Protein AF-A0A2E2DWY2-F1 (afdb_monomer)

pLDDT: mean 89.8, std 7.16, range [61.31, 97.0]

Secondary structure (DSSP, 8-state):
-HHHHHHHHHHHHHHHHHTT-SSHHHHHHHHHHHHSHHHHHHHHHHT--HHHHHHHHHHHHHS-HHHHHHHHHHHHHHHHHHT-

Sequence (84 aa):
MEIDKVIYKRVIEQAVRDLASKDPKKQDQARDYFRSDDFRNLSVEVGLDFYLVKEAIELLLDYPLVSRKKMANEMNKVIKEFLQ

Solvent-accessible surface area (backbone atoms only — not comparable to full-atom values): 4602 Å² total; per-residue (Å²): 116,72,68,55,54,56,51,52,50,51,52,52,50,47,36,45,49,26,58,37,42,93,48,65,69,48,21,51,53,27,52,49,44,63,70,32,70,67,43,46,54,50,20,62,78,72,74,48,61,49,67,61,51,39,52,54,50,53,59,45,65,73,41,58,66,81,56,19,44,58,52,34,52,54,52,43,50,53,50,55,67,74,70,109

Mean predicted aligned error: 3.47 Å

Foldseek 3Di:
DLVVLVVLLVVLLCLLQQCLDPDVVSVVVSLVCLVDVVVVVSCVVQVHDSVVVNVLSVVLNPDDSVVSNVSSVVVNVVSVVSSD

Structure (mmCIF, N/CA/C/O backbone):
data_AF-A0A2E2DWY2-F1
#
_entry.id   AF-A0A2E2DWY2-F1
#
loop_
_atom_site.group_PDB
_atom_site.id
_atom_site.type_symbol
_atom_site.label_atom_id
_atom_site.label_alt_id
_atom_site.label_comp_id
_atom_site.label_asym_id
_atom_site.label_entity_id
_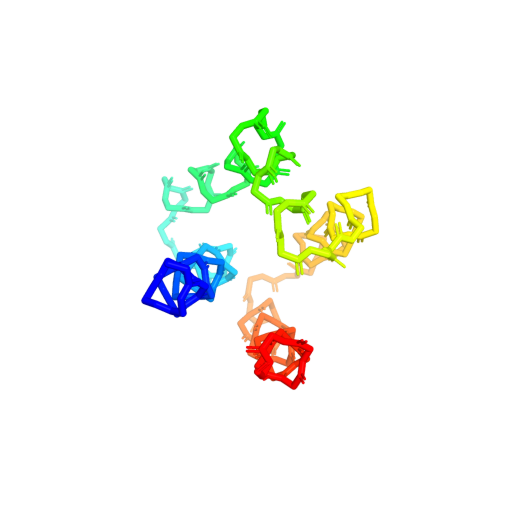atom_site.label_seq_id
_atom_site.pdbx_PDB_ins_code
_atom_site.Cartn_x
_atom_site.Cartn_y
_atom_site.Cartn_z
_atom_site.occupancy
_atom_site.B_iso_or_equiv
_atom_site.auth_seq_id
_atom_site.auth_comp_id
_atom_site.auth_asym_id
_atom_site.auth_atom_id
_atom_site.pdbx_PDB_model_num
ATOM 1 N N . MET A 1 1 ? 19.383 5.582 -12.426 1.00 61.31 1 MET A N 1
ATOM 2 C CA . MET A 1 1 ? 19.196 4.117 -12.319 1.00 61.31 1 MET A CA 1
ATOM 3 C C . MET A 1 1 ? 19.276 3.603 -10.882 1.00 61.31 1 MET A C 1
ATOM 5 O O . MET A 1 1 ? 18.322 2.977 -10.451 1.00 61.31 1 MET A O 1
ATOM 9 N N . GLU A 1 2 ? 20.349 3.847 -10.116 1.00 63.75 2 GLU A N 1
ATOM 10 C CA . GLU A 1 2 ? 20.428 3.404 -8.702 1.00 63.75 2 GLU A CA 1
ATOM 11 C C . GLU A 1 2 ? 19.695 4.358 -7.733 1.00 63.75 2 GLU A C 1
ATOM 13 O O . GLU A 1 2 ? 18.982 3.919 -6.834 1.00 63.75 2 GLU A O 1
ATOM 18 N N . ILE A 1 3 ? 19.773 5.671 -7.985 1.00 67.69 3 ILE A N 1
ATOM 19 C CA . ILE A 1 3 ? 19.060 6.710 -7.216 1.00 67.69 3 ILE A CA 1
ATOM 20 C C . ILE A 1 3 ? 17.534 6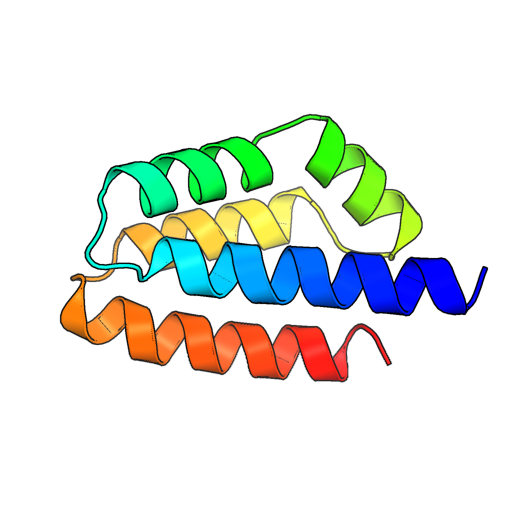.533 -7.308 1.00 67.69 3 ILE A C 1
ATOM 22 O O . ILE A 1 3 ? 16.839 6.644 -6.298 1.00 67.69 3 ILE A O 1
ATOM 26 N N . ASP A 1 4 ? 17.019 6.197 -8.492 1.00 78.75 4 ASP A N 1
ATOM 27 C CA . ASP A 1 4 ? 15.578 6.056 -8.738 1.00 78.75 4 ASP A CA 1
ATOM 28 C C . ASP A 1 4 ? 14.985 4.899 -7.923 1.00 78.75 4 ASP A C 1
ATOM 30 O O . ASP A 1 4 ? 13.958 5.063 -7.268 1.00 78.75 4 ASP A O 1
ATOM 34 N N . LYS A 1 5 ? 15.696 3.765 -7.832 1.00 80.31 5 LYS A N 1
ATOM 35 C CA . LYS A 1 5 ? 15.281 2.616 -7.010 1.00 80.31 5 LYS A CA 1
ATOM 36 C C . LYS A 1 5 ? 15.184 2.959 -5.524 1.00 80.31 5 LYS A C 1
ATOM 38 O O . LYS A 1 5 ? 14.238 2.536 -4.860 1.00 80.31 5 LYS A O 1
ATOM 43 N N . VAL A 1 6 ? 16.122 3.752 -4.999 1.00 85.31 6 VAL A N 1
ATOM 44 C CA . VAL A 1 6 ? 16.073 4.212 -3.601 1.00 85.31 6 VAL A CA 1
ATOM 45 C C . VAL A 1 6 ? 14.856 5.107 -3.370 1.00 85.31 6 VAL A C 1
ATOM 47 O O . VAL A 1 6 ? 14.174 4.957 -2.356 1.00 85.31 6 VAL A O 1
ATOM 50 N N . ILE A 1 7 ? 14.550 6.008 -4.306 1.00 88.00 7 ILE A N 1
ATOM 51 C CA . ILE A 1 7 ? 13.371 6.879 -4.219 1.00 88.00 7 ILE A CA 1
ATOM 52 C C . ILE A 1 7 ? 12.088 6.044 -4.269 1.00 88.00 7 ILE A C 1
ATOM 54 O O . ILE A 1 7 ? 11.249 6.180 -3.381 1.00 88.00 7 ILE A O 1
ATOM 58 N N . TYR A 1 8 ? 11.954 5.132 -5.232 1.00 88.88 8 TYR A N 1
ATOM 59 C CA . TYR A 1 8 ? 10.782 4.264 -5.356 1.00 88.88 8 TYR A CA 1
ATOM 60 C C . TYR A 1 8 ? 10.563 3.406 -4.115 1.00 88.88 8 TYR A C 1
ATOM 62 O O . TYR A 1 8 ? 9.450 3.348 -3.592 1.00 88.88 8 TYR A O 1
ATOM 70 N N . LYS A 1 9 ? 11.634 2.833 -3.558 1.00 89.00 9 LYS A N 1
ATOM 71 C CA . LYS A 1 9 ? 11.582 2.122 -2.279 1.00 89.00 9 LYS A CA 1
ATOM 72 C C . LYS A 1 9 ? 11.012 3.001 -1.166 1.00 89.00 9 LYS A C 1
ATOM 74 O O . LYS A 1 9 ? 10.128 2.562 -0.437 1.00 89.00 9 LYS A O 1
ATOM 79 N N . ARG A 1 10 ? 11.477 4.248 -1.038 1.00 91.38 10 ARG A N 1
ATOM 80 C CA . ARG A 1 10 ? 10.978 5.194 -0.022 1.00 91.38 10 ARG A CA 1
ATOM 81 C C . ARG A 1 10 ? 9.511 5.557 -0.229 1.00 91.38 10 ARG A C 1
ATOM 83 O O . ARG A 1 10 ? 8.784 5.667 0.757 1.00 91.38 10 ARG A O 1
ATOM 90 N N . VAL A 1 11 ? 9.083 5.723 -1.480 1.00 93.38 11 VAL A N 1
ATOM 91 C CA . VAL A 1 11 ? 7.680 5.987 -1.828 1.00 93.38 11 VAL A CA 1
ATOM 92 C C . VAL A 1 11 ? 6.800 4.817 -1.392 1.00 93.38 11 VAL A C 1
ATOM 94 O O . VAL A 1 11 ? 5.830 5.033 -0.667 1.00 93.38 11 VAL A O 1
ATOM 97 N N . ILE A 1 12 ? 7.179 3.581 -1.738 1.00 93.12 12 ILE A N 1
ATOM 98 C CA . ILE A 1 12 ? 6.438 2.379 -1.333 1.00 93.12 12 ILE A CA 1
ATOM 99 C C . ILE A 1 12 ? 6.412 2.254 0.199 1.00 93.12 12 ILE A C 1
ATOM 101 O O . ILE A 1 12 ? 5.344 2.053 0.777 1.00 93.12 12 ILE A O 1
ATOM 105 N N . GLU A 1 13 ? 7.558 2.418 0.876 1.00 92.94 13 GLU A N 1
ATOM 106 C CA . GLU A 1 13 ? 7.641 2.334 2.342 1.00 92.94 13 GLU A CA 1
ATOM 107 C C . GLU A 1 13 ? 6.681 3.315 3.028 1.00 92.94 13 GLU A C 1
ATOM 109 O O . GLU A 1 13 ? 6.035 2.987 4.031 1.00 92.94 13 GLU A O 1
ATOM 114 N N . GLN A 1 14 ? 6.608 4.539 2.506 1.00 95.44 14 GLN A N 1
ATOM 115 C CA . GLN A 1 14 ? 5.745 5.577 3.045 1.00 95.44 14 GLN A CA 1
ATOM 116 C C . GLN A 1 14 ? 4.269 5.260 2.782 1.00 95.44 14 GLN A C 1
ATOM 118 O O . GLN A 1 14 ? 3.474 5.307 3.721 1.00 95.44 14 GLN A O 1
ATOM 123 N N . ALA A 1 15 ? 3.922 4.834 1.566 1.00 95.88 15 ALA A N 1
ATOM 124 C CA . ALA A 1 15 ? 2.563 4.428 1.224 1.00 95.88 15 ALA A CA 1
ATOM 125 C C . ALA A 1 15 ? 2.065 3.279 2.123 1.00 95.88 15 ALA A C 1
ATOM 127 O O . ALA A 1 15 ? 0.961 3.354 2.662 1.00 95.88 15 ALA A O 1
ATOM 128 N N . VAL A 1 16 ? 2.897 2.264 2.396 1.00 95.12 16 VAL A N 1
ATOM 129 C CA . VAL A 1 16 ? 2.544 1.175 3.329 1.00 95.12 16 VAL A CA 1
ATOM 130 C C . VAL A 1 16 ? 2.272 1.695 4.744 1.00 95.12 16 VAL A C 1
ATOM 132 O O . VAL A 1 16 ? 1.344 1.235 5.411 1.00 95.12 16 VAL A O 1
ATOM 135 N N . ARG A 1 17 ? 3.053 2.666 5.235 1.00 94.31 17 ARG A N 1
ATOM 136 C CA . ARG A 1 17 ? 2.805 3.274 6.557 1.00 94.31 17 ARG A CA 1
ATOM 137 C C . ARG A 1 17 ? 1.497 4.052 6.585 1.00 94.31 17 ARG A C 1
ATOM 139 O O . ARG A 1 17 ? 0.787 3.998 7.590 1.00 94.31 17 ARG A O 1
ATOM 146 N N . ASP A 1 18 ? 1.188 4.758 5.504 1.00 96.19 18 ASP A N 1
ATOM 147 C CA . ASP A 1 18 ? -0.003 5.596 5.413 1.00 96.19 18 ASP A CA 1
ATOM 148 C C . ASP A 1 18 ? -1.302 4.770 5.399 1.00 96.19 18 ASP A C 1
ATOM 150 O O . ASP A 1 18 ? -2.297 5.224 5.966 1.00 96.19 18 ASP A O 1
ATOM 154 N N . LEU A 1 19 ? -1.277 3.507 4.946 1.00 94.56 19 LEU A N 1
ATOM 155 C CA . LEU A 1 19 ? -2.396 2.555 5.108 1.00 94.56 19 LEU A CA 1
ATOM 156 C C . LEU A 1 19 ? -2.768 2.284 6.577 1.00 94.56 19 LEU A C 1
ATOM 158 O O . LEU A 1 19 ? -3.915 1.955 6.891 1.00 94.56 19 LEU A O 1
ATOM 162 N N . ALA A 1 20 ? -1.808 2.425 7.495 1.0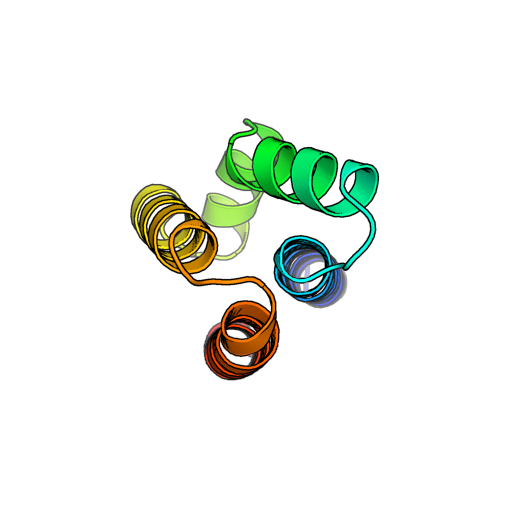0 93.94 20 ALA A N 1
ATOM 163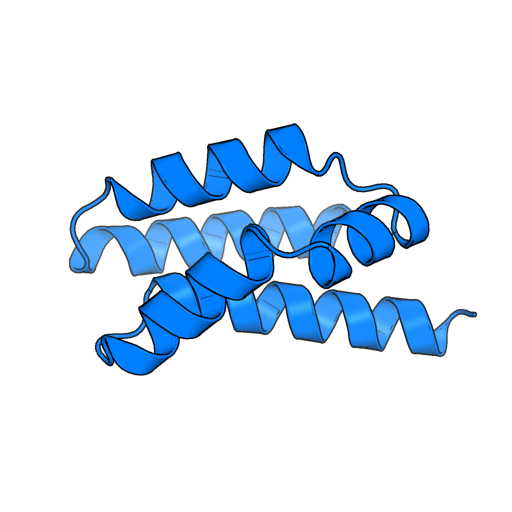 C CA . ALA A 1 20 ? -2.008 2.280 8.936 1.00 93.94 20 ALA A CA 1
ATOM 164 C C . ALA A 1 20 ? -2.183 3.625 9.669 1.00 93.94 20 ALA A C 1
ATOM 166 O O . ALA A 1 20 ? -2.215 3.660 10.904 1.00 93.94 20 ALA A O 1
ATOM 167 N N . SER A 1 21 ? -2.279 4.739 8.939 1.00 93.50 21 SER A N 1
ATOM 168 C CA . SER A 1 21 ? -2.469 6.070 9.517 1.00 93.50 21 SER A CA 1
ATOM 169 C C . SER A 1 21 ? -3.807 6.174 10.246 1.00 93.50 21 SER A C 1
ATOM 171 O O . SER A 1 21 ? -4.808 5.647 9.790 1.00 93.50 21 SER A O 1
ATOM 173 N N . LYS A 1 22 ? -3.883 6.918 11.352 1.00 92.19 22 LYS A N 1
ATOM 174 C CA . LYS A 1 22 ? -5.181 7.269 11.963 1.00 92.19 22 LYS A CA 1
ATOM 175 C C . LYS A 1 22 ? -5.965 8.321 11.165 1.00 92.19 22 LYS A C 1
ATOM 177 O O . LYS A 1 22 ? -7.116 8.579 11.483 1.00 92.19 22 LYS A O 1
ATOM 182 N N . ASP A 1 23 ? -5.307 8.969 10.206 1.00 95.06 23 ASP A N 1
ATOM 183 C CA . ASP A 1 23 ? -5.900 9.947 9.297 1.00 95.06 23 ASP A CA 1
ATOM 184 C C . ASP A 1 23 ? -6.512 9.206 8.095 1.00 95.06 23 ASP A C 1
ATOM 186 O O . ASP A 1 23 ? -5.746 8.665 7.287 1.00 95.06 23 ASP A O 1
ATOM 190 N N . PRO A 1 24 ? -7.854 9.168 7.962 1.00 92.06 24 PRO A N 1
ATOM 191 C CA . PRO A 1 24 ? -8.524 8.456 6.876 1.00 92.06 24 PRO A CA 1
ATOM 192 C C . PRO A 1 24 ? -8.107 8.959 5.495 1.00 92.06 24 PRO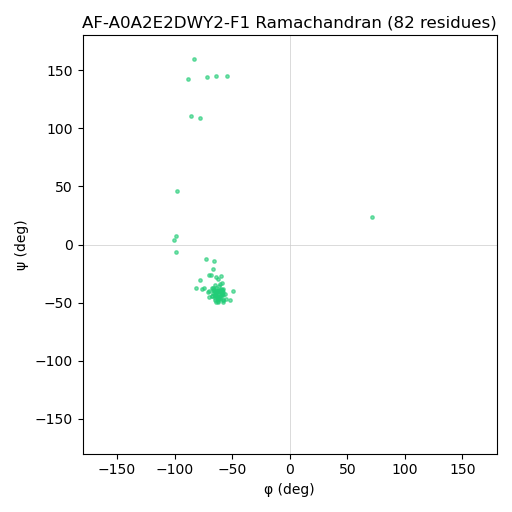 A C 1
ATOM 194 O O . PRO A 1 24 ? -7.960 8.160 4.579 1.00 92.06 24 PRO A O 1
ATOM 197 N N . LYS A 1 25 ? -7.813 10.259 5.354 1.00 96.69 25 LYS A N 1
ATOM 198 C CA . LYS A 1 25 ? -7.407 10.833 4.068 1.00 96.69 25 LYS A CA 1
ATOM 199 C C . LYS A 1 25 ? -6.083 10.242 3.591 1.00 96.69 25 LYS A C 1
ATOM 201 O O . LYS A 1 25 ? -5.939 9.935 2.413 1.00 96.69 25 LYS A O 1
ATOM 206 N N . LYS A 1 26 ? -5.128 10.051 4.507 1.00 96.19 26 LYS A N 1
ATOM 207 C CA . LYS A 1 26 ? -3.850 9.393 4.195 1.00 96.19 26 LYS A CA 1
ATOM 208 C C . LYS A 1 26 ? -4.040 7.921 3.845 1.00 96.19 26 LYS A C 1
ATOM 210 O O . LYS A 1 26 ? -3.389 7.444 2.923 1.00 96.19 26 LYS A O 1
ATOM 215 N N . GLN A 1 27 ? -4.937 7.223 4.548 1.00 94.38 27 GLN A N 1
ATOM 216 C CA . GLN A 1 27 ? -5.254 5.833 4.214 1.00 94.38 27 GLN A CA 1
ATOM 217 C C . GLN A 1 27 ? -5.846 5.715 2.811 1.00 94.38 27 GLN A C 1
ATOM 219 O O . GLN A 1 27 ? -5.388 4.881 2.035 1.00 94.38 27 GLN A O 1
ATOM 224 N N . ASP A 1 28 ? -6.836 6.547 2.486 1.00 95.12 28 ASP A N 1
ATOM 225 C CA . ASP A 1 28 ? -7.500 6.523 1.184 1.00 95.12 28 ASP A CA 1
ATOM 226 C C . ASP A 1 28 ? -6.509 6.844 0.062 1.00 95.12 28 ASP A C 1
ATOM 228 O O . ASP A 1 28 ? -6.419 6.091 -0.901 1.00 95.12 28 ASP A O 1
ATOM 232 N N . GLN A 1 29 ? -5.679 7.879 0.230 1.00 97.00 29 GLN A N 1
ATOM 233 C CA . GLN A 1 29 ? -4.632 8.224 -0.737 1.00 97.00 29 GLN A CA 1
ATOM 234 C C . GLN A 1 29 ? -3.629 7.083 -0.953 1.00 97.00 29 GLN A C 1
ATOM 236 O O . GLN A 1 29 ? -3.262 6.797 -2.090 1.00 97.00 29 GLN A O 1
ATOM 241 N N . ALA A 1 30 ? -3.197 6.413 0.119 1.00 96.25 30 ALA A N 1
ATOM 242 C CA . ALA A 1 30 ? -2.293 5.273 0.010 1.00 96.25 30 ALA A CA 1
ATOM 243 C C . ALA A 1 30 ? -2.960 4.078 -0.684 1.00 96.25 30 ALA A C 1
ATOM 245 O O . ALA A 1 30 ? -2.351 3.442 -1.542 1.00 96.25 30 ALA A O 1
ATOM 246 N N . ARG A 1 31 ? -4.224 3.788 -0.354 1.00 95.25 31 ARG A N 1
ATOM 247 C CA . ARG A 1 31 ? -5.006 2.728 -1.002 1.00 95.25 31 ARG A CA 1
ATOM 248 C C . ARG A 1 31 ? -5.170 3.000 -2.495 1.00 95.25 31 ARG A C 1
ATOM 250 O O . ARG A 1 31 ? -4.984 2.092 -3.299 1.00 95.25 31 ARG A O 1
ATOM 257 N N . ASP A 1 32 ? -5.496 4.234 -2.859 1.00 96.19 32 ASP A N 1
ATOM 258 C CA . ASP A 1 32 ? -5.684 4.630 -4.251 1.00 96.19 32 ASP A CA 1
ATOM 259 C C . ASP A 1 32 ? -4.362 4.567 -5.024 1.00 96.19 32 ASP A C 1
ATOM 261 O O . ASP A 1 32 ? -4.347 4.086 -6.154 1.00 96.19 32 ASP A O 1
ATOM 265 N N . TYR A 1 33 ? -3.240 4.936 -4.394 1.00 96.62 33 TYR A N 1
ATOM 266 C CA . TYR A 1 33 ? -1.905 4.745 -4.964 1.00 96.62 33 TYR A CA 1
ATOM 267 C C . TYR A 1 33 ? -1.622 3.272 -5.292 1.00 96.62 33 TYR A C 1
ATOM 269 O O . TYR A 1 33 ? -1.270 2.967 -6.424 1.00 96.62 33 TYR A O 1
ATOM 277 N N . PHE A 1 34 ? -1.850 2.331 -4.370 1.00 95.75 34 PHE A N 1
ATOM 278 C CA . PHE A 1 34 ? -1.630 0.900 -4.651 1.00 95.75 34 PHE A CA 1
ATOM 279 C C . PHE A 1 34 ? -2.575 0.315 -5.714 1.00 95.75 34 PHE A C 1
ATOM 281 O O . PHE A 1 34 ? -2.337 -0.780 -6.225 1.00 95.75 34 PHE A O 1
ATOM 288 N N . ARG A 1 35 ? -3.648 1.032 -6.061 1.00 94.56 35 ARG A N 1
ATOM 289 C CA . ARG A 1 35 ? -4.593 0.668 -7.123 1.00 94.56 35 ARG A CA 1
ATOM 290 C C . ARG A 1 35 ? -4.328 1.402 -8.440 1.00 94.56 35 ARG A C 1
ATOM 292 O O . ARG A 1 35 ? -5.002 1.088 -9.419 1.00 94.56 35 ARG A O 1
ATOM 299 N N . SER A 1 36 ? -3.403 2.360 -8.469 1.00 96.19 36 SER A N 1
ATOM 300 C CA . SER A 1 36 ? -3.171 3.221 -9.626 1.00 96.19 36 SER A CA 1
ATOM 301 C C . SER A 1 36 ? -2.271 2.574 -10.677 1.00 96.19 36 SER A C 1
ATOM 303 O O . SER A 1 36 ? -1.472 1.673 -10.395 1.00 96.19 36 SER A O 1
ATOM 305 N N . ASP A 1 37 ? -2.362 3.095 -11.901 1.00 96.31 37 ASP A N 1
ATOM 306 C CA . ASP A 1 37 ? -1.437 2.743 -12.977 1.00 96.31 37 ASP A CA 1
ATOM 307 C C . ASP A 1 37 ? -0.000 3.187 -12.668 1.00 96.31 37 ASP A C 1
ATOM 309 O O . ASP A 1 37 ? 0.941 2.519 -13.088 1.00 96.31 37 ASP A O 1
ATOM 313 N N . ASP A 1 38 ? 0.192 4.248 -11.876 1.00 93.62 38 ASP A N 1
ATOM 314 C CA . ASP A 1 38 ? 1.526 4.691 -11.455 1.00 93.62 38 ASP A CA 1
ATOM 315 C C . ASP A 1 38 ? 2.229 3.614 -10.627 1.00 93.62 38 ASP A C 1
ATOM 317 O O . ASP A 1 38 ? 3.386 3.283 -10.890 1.00 93.62 38 ASP A O 1
ATOM 321 N N . PHE A 1 39 ? 1.533 3.021 -9.649 1.00 95.19 39 PHE A N 1
ATOM 322 C CA . PHE A 1 39 ? 2.103 1.924 -8.871 1.00 95.19 39 PHE A CA 1
ATOM 323 C C . PHE A 1 39 ? 2.291 0.668 -9.726 1.00 95.19 39 PHE A C 1
ATOM 325 O O . PHE A 1 39 ? 3.305 -0.017 -9.592 1.00 95.19 39 PHE A O 1
ATOM 332 N N . ARG A 1 40 ? 1.364 0.385 -10.649 1.00 95.44 40 ARG A N 1
ATOM 333 C CA . ARG A 1 40 ? 1.515 -0.721 -11.602 1.00 95.44 40 ARG A CA 1
ATOM 334 C C . ARG A 1 40 ? 2.782 -0.568 -12.443 1.00 95.44 40 ARG A C 1
ATOM 336 O O . ARG A 1 40 ? 3.561 -1.512 -12.528 1.00 95.44 40 ARG A O 1
ATOM 343 N N . ASN A 1 41 ? 3.030 0.610 -13.001 1.00 93.25 41 ASN A N 1
ATOM 344 C CA . ASN A 1 41 ? 4.230 0.885 -13.789 1.00 93.25 41 ASN A CA 1
ATOM 345 C C . ASN A 1 41 ? 5.493 0.793 -12.926 1.00 93.25 41 ASN A C 1
ATOM 347 O O . ASN A 1 41 ? 6.434 0.090 -13.290 1.00 93.25 41 ASN A O 1
ATOM 351 N N . LEU A 1 42 ? 5.476 1.400 -11.737 1.00 91.69 42 LEU A N 1
ATOM 352 C CA . LEU A 1 42 ? 6.594 1.338 -10.798 1.00 91.69 42 LEU A CA 1
ATOM 353 C C . LEU A 1 42 ? 6.921 -0.104 -10.397 1.00 91.69 42 LEU A C 1
ATOM 355 O O . LEU A 1 42 ? 8.092 -0.466 -10.334 1.00 91.69 42 LEU A O 1
ATOM 359 N N . SER A 1 43 ? 5.910 -0.947 -10.164 1.00 91.44 43 SER A N 1
ATOM 360 C CA . SER A 1 43 ? 6.113 -2.353 -9.801 1.00 91.44 43 SER A CA 1
ATOM 361 C C . SER A 1 43 ? 6.890 -3.121 -10.877 1.00 91.44 43 SER A C 1
ATOM 363 O O . SER A 1 43 ? 7.805 -3.869 -10.541 1.00 91.44 43 SER A O 1
ATOM 365 N N . VAL A 1 44 ? 6.626 -2.845 -12.160 1.00 89.94 44 VAL A N 1
ATOM 366 C CA . VAL A 1 44 ? 7.376 -3.422 -13.286 1.00 89.94 44 VAL A CA 1
ATOM 367 C C . VAL A 1 44 ? 8.831 -2.953 -13.269 1.00 89.94 44 VAL A C 1
ATOM 369 O O . VAL A 1 44 ? 9.736 -3.767 -13.433 1.00 89.94 44 VAL A O 1
ATOM 372 N N . GLU A 1 45 ? 9.073 -1.664 -13.020 1.00 87.25 45 GLU A N 1
ATOM 373 C CA . GLU A 1 45 ? 10.427 -1.092 -12.979 1.00 87.25 45 GLU A CA 1
ATOM 374 C C . GLU A 1 45 ? 11.286 -1.655 -11.840 1.00 87.25 45 GLU A C 1
ATOM 376 O O . GLU A 1 45 ? 12.500 -1.822 -11.991 1.00 87.25 45 GLU A O 1
ATOM 381 N N . VAL A 1 46 ? 10.667 -1.959 -10.696 1.00 86.38 46 VAL A N 1
ATOM 382 C CA . VAL A 1 46 ? 11.371 -2.457 -9.504 1.00 86.38 46 VAL A CA 1
ATOM 383 C C . VAL A 1 46 ? 11.273 -3.975 -9.318 1.00 86.38 46 VAL A C 1
ATOM 385 O O . VAL A 1 46 ? 11.791 -4.496 -8.333 1.00 86.38 46 VAL A O 1
ATOM 388 N N . GLY A 1 47 ? 10.649 -4.693 -10.257 1.00 87.38 47 GLY A N 1
ATOM 389 C CA . GLY A 1 47 ? 10.523 -6.154 -10.224 1.00 87.38 47 GLY A CA 1
ATOM 390 C C . GLY A 1 47 ? 9.555 -6.689 -9.162 1.00 87.38 47 GLY A C 1
ATOM 391 O O . GLY A 1 47 ? 9.693 -7.832 -8.732 1.00 87.38 47 GLY A O 1
ATOM 392 N N . LEU A 1 48 ? 8.598 -5.874 -8.718 1.00 89.38 48 LEU A N 1
ATOM 393 C CA . LEU A 1 48 ? 7.516 -6.291 -7.828 1.00 89.38 48 LEU A CA 1
ATOM 394 C C . LEU A 1 48 ? 6.325 -6.818 -8.632 1.00 89.38 48 LEU A C 1
ATOM 396 O O . LEU A 1 48 ? 5.947 -6.256 -9.658 1.00 89.38 48 LEU A O 1
ATOM 400 N N . ASP A 1 49 ? 5.674 -7.856 -8.114 1.00 91.31 49 ASP A N 1
ATOM 401 C CA . ASP A 1 49 ? 4.394 -8.311 -8.649 1.00 91.31 49 ASP A CA 1
ATOM 402 C C . ASP A 1 49 ? 3.266 -7.390 -8.158 1.00 91.31 49 ASP A C 1
ATOM 404 O O . ASP A 1 49 ? 2.893 -7.398 -6.982 1.00 91.31 49 ASP A O 1
ATOM 408 N N . PHE A 1 50 ? 2.720 -6.589 -9.076 1.00 92.94 50 PHE A N 1
ATOM 409 C CA . PHE A 1 50 ? 1.611 -5.674 -8.809 1.00 92.94 50 PHE A CA 1
ATOM 410 C C . PHE A 1 50 ? 0.415 -6.351 -8.129 1.00 92.94 50 PHE A C 1
ATOM 412 O O . PHE A 1 50 ? -0.130 -5.813 -7.165 1.00 92.94 50 PHE A O 1
ATOM 419 N N . TYR A 1 51 ? -0.021 -7.503 -8.645 1.00 92.56 51 TYR A N 1
ATOM 420 C CA . TYR A 1 51 ? -1.245 -8.156 -8.187 1.00 92.56 51 TYR A CA 1
ATOM 421 C C . TYR A 1 51 ? -1.053 -8.745 -6.795 1.00 92.56 51 TYR A C 1
ATOM 423 O O . TYR A 1 51 ? -1.918 -8.563 -5.940 1.00 92.56 51 TYR A O 1
ATOM 431 N N . LEU A 1 52 ? 0.106 -9.358 -6.549 1.00 90.88 52 LEU A N 1
ATOM 432 C CA . LEU A 1 52 ? 0.455 -9.902 -5.240 1.00 90.88 52 LEU A CA 1
ATOM 433 C C . LEU A 1 52 ? 0.574 -8.797 -4.184 1.00 90.88 52 LEU A C 1
ATOM 435 O O . LEU A 1 52 ? 0.050 -8.938 -3.079 1.00 90.88 52 LEU A O 1
ATOM 439 N N . VAL A 1 53 ? 1.221 -7.673 -4.514 1.00 90.94 53 VAL A N 1
ATOM 440 C CA . VAL A 1 53 ? 1.316 -6.538 -3.582 1.00 90.94 53 VAL A CA 1
ATOM 441 C C . VAL A 1 53 ? -0.069 -5.960 -3.305 1.00 90.94 53 VAL A C 1
ATOM 443 O O . VAL A 1 53 ? -0.407 -5.728 -2.146 1.00 90.94 53 VAL A O 1
ATOM 446 N N . LYS A 1 54 ? -0.895 -5.773 -4.339 1.00 91.44 54 LYS A N 1
ATOM 447 C CA . LYS A 1 54 ? -2.269 -5.286 -4.187 1.00 91.44 54 LYS A CA 1
ATOM 448 C C . LYS A 1 54 ? -3.090 -6.194 -3.267 1.00 91.44 5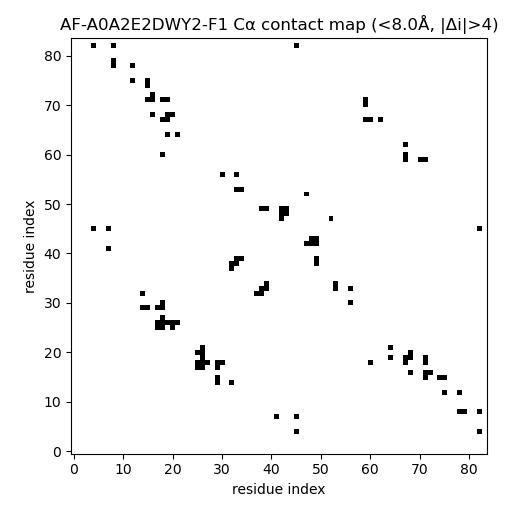4 LYS A C 1
ATOM 450 O O . LYS A 1 54 ? -3.735 -5.688 -2.356 1.00 91.44 54 LYS A O 1
ATOM 455 N N . GLU A 1 55 ? -3.046 -7.509 -3.464 1.00 91.38 55 GLU A N 1
ATOM 456 C CA . GLU A 1 55 ? -3.738 -8.472 -2.599 1.00 91.38 55 GLU A CA 1
ATOM 457 C C . GLU A 1 55 ? -3.255 -8.375 -1.145 1.00 91.38 55 GLU A C 1
ATOM 459 O O . GLU A 1 55 ? -4.068 -8.288 -0.224 1.00 91.38 55 GLU A O 1
ATOM 464 N N . ALA A 1 56 ? -1.940 -8.280 -0.929 1.00 90.62 56 ALA A N 1
ATOM 465 C CA . ALA A 1 56 ? -1.371 -8.093 0.402 1.00 90.62 56 ALA A CA 1
ATOM 466 C C . ALA A 1 56 ? -1.836 -6.783 1.071 1.00 90.62 56 ALA A C 1
ATOM 468 O O . ALA A 1 56 ? -2.044 -6.754 2.287 1.00 90.62 56 ALA A O 1
ATOM 469 N N . ILE A 1 57 ? -2.022 -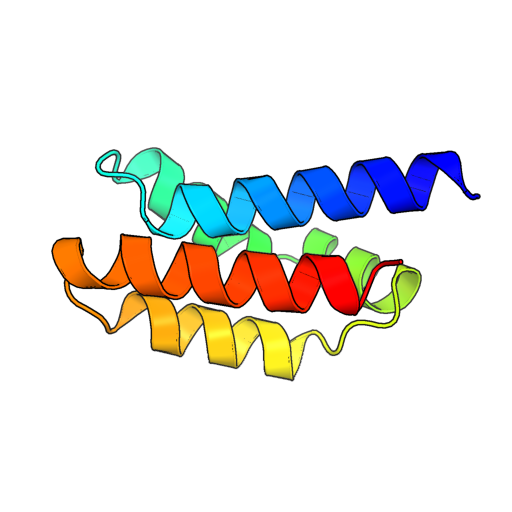5.705 0.299 1.00 92.06 57 ILE A N 1
ATOM 470 C CA . ILE A 1 57 ? -2.578 -4.437 0.794 1.00 92.06 57 ILE A CA 1
ATOM 471 C C . ILE A 1 57 ? -4.051 -4.575 1.184 1.00 92.06 57 ILE A C 1
ATOM 473 O O . ILE A 1 57 ? -4.434 -4.081 2.244 1.00 92.06 57 ILE A O 1
ATOM 477 N N . GLU A 1 58 ? -4.880 -5.234 0.374 1.00 90.81 58 GLU A N 1
ATOM 478 C CA . GLU A 1 58 ? -6.294 -5.438 0.720 1.00 90.81 58 GLU A CA 1
ATOM 479 C C . GLU A 1 58 ? -6.418 -6.283 2.001 1.00 90.81 58 GLU A C 1
ATOM 481 O O . GLU A 1 58 ? -7.099 -5.874 2.940 1.00 90.81 58 GLU A O 1
ATOM 486 N N . LEU A 1 59 ? -5.632 -7.363 2.123 1.00 89.69 59 LEU A N 1
ATOM 487 C CA . LEU A 1 59 ? -5.552 -8.165 3.351 1.00 89.69 59 LEU A CA 1
ATOM 488 C C . LEU A 1 59 ? -5.106 -7.336 4.565 1.00 89.69 59 LEU A C 1
ATOM 490 O O . LEU A 1 59 ? -5.622 -7.509 5.668 1.00 89.69 59 LEU A O 1
ATOM 494 N N . LEU A 1 60 ? -4.152 -6.414 4.389 1.00 90.19 60 LEU A N 1
ATOM 495 C CA . LEU A 1 60 ? -3.725 -5.495 5.447 1.00 90.19 60 LEU A CA 1
ATOM 496 C C . LEU A 1 60 ? -4.877 -4.583 5.904 1.00 90.19 60 LEU A C 1
ATOM 498 O O . LEU A 1 60 ? -5.010 -4.301 7.101 1.00 90.19 60 LEU A O 1
ATOM 502 N N . LEU A 1 61 ? -5.692 -4.100 4.968 1.00 88.50 61 LEU A N 1
ATOM 503 C CA . LEU A 1 61 ? -6.811 -3.205 5.250 1.00 88.50 61 LEU A CA 1
ATOM 504 C C . LEU A 1 61 ? -7.961 -3.907 5.984 1.00 88.50 61 LEU A C 1
ATOM 506 O O . LEU A 1 61 ? -8.629 -3.247 6.784 1.00 88.50 61 LEU A O 1
ATOM 510 N N . ASP A 1 62 ? -8.116 -5.220 5.832 1.00 90.19 62 ASP A N 1
ATOM 511 C CA . ASP A 1 62 ? -9.106 -6.011 6.576 1.00 90.19 62 ASP A CA 1
ATOM 512 C C . ASP A 1 62 ? -8.807 -6.093 8.084 1.00 90.19 62 ASP A C 1
ATOM 514 O O . ASP A 1 62 ? -9.705 -6.313 8.903 1.00 90.19 62 ASP A O 1
ATOM 518 N N . TYR A 1 63 ? -7.557 -5.857 8.499 1.00 89.12 63 TYR A N 1
ATOM 519 C CA . TYR A 1 63 ? -7.221 -5.810 9.919 1.00 89.12 63 TYR A CA 1
ATOM 520 C C . TYR A 1 63 ? -7.770 -4.548 10.605 1.00 89.12 63 TYR A C 1
ATOM 522 O O . TYR A 1 63 ? -7.677 -3.440 10.054 1.00 89.12 63 TYR A O 1
ATOM 530 N N . PRO A 1 64 ? -8.210 -4.660 11.878 1.00 89.25 64 PRO A N 1
ATOM 531 C CA . PRO A 1 64 ? -8.495 -3.501 12.714 1.00 89.25 64 PRO A CA 1
ATOM 532 C C . PRO A 1 64 ? -7.287 -2.563 12.795 1.00 89.25 64 PRO A C 1
ATOM 534 O O . PRO A 1 64 ? -6.141 -3.014 12.872 1.00 89.25 64 PRO A O 1
ATOM 537 N N . LEU A 1 65 ? -7.544 -1.253 12.862 1.00 84.62 65 LEU A N 1
ATOM 538 C CA . LEU A 1 65 ? -6.516 -0.203 12.814 1.00 84.62 65 LEU A CA 1
ATOM 539 C C . LEU A 1 65 ? -5.335 -0.441 13.775 1.00 84.62 65 LEU A C 1
ATOM 541 O O . LEU A 1 65 ? -4.179 -0.227 13.410 1.00 84.62 65 LEU A O 1
ATOM 545 N N . VAL A 1 66 ? -5.620 -0.920 14.991 1.00 83.44 66 VAL A N 1
ATOM 546 C CA . VAL A 1 66 ? -4.610 -1.204 16.027 1.00 83.44 66 VAL A CA 1
ATOM 547 C C . VAL A 1 66 ? -3.609 -2.266 15.556 1.00 83.44 66 VAL A C 1
ATOM 549 O O . VAL A 1 66 ? -2.400 -2.098 15.718 1.00 83.44 66 VAL A O 1
ATOM 552 N N . SER A 1 67 ? -4.099 -3.333 14.923 1.00 88.56 67 SER A N 1
ATOM 553 C CA . SER A 1 67 ? -3.281 -4.432 14.397 1.00 88.56 67 SER A CA 1
ATOM 554 C C . SER A 1 67 ? -2.602 -4.063 13.079 1.00 88.56 67 SER A C 1
ATOM 556 O O . SER A 1 67 ? -1.482 -4.505 12.812 1.00 88.56 67 SER A O 1
ATOM 558 N N . ARG A 1 68 ? -3.238 -3.196 12.280 1.00 91.50 68 ARG A N 1
ATOM 559 C CA . ARG A 1 68 ? -2.749 -2.770 10.965 1.00 91.50 68 ARG A CA 1
ATOM 560 C C . ARG A 1 68 ? -1.368 -2.124 11.029 1.00 91.50 68 ARG A C 1
ATOM 562 O O . ARG A 1 68 ? -0.521 -2.414 10.194 1.00 91.50 68 ARG A O 1
ATOM 569 N N . LYS A 1 69 ? -1.081 -1.323 12.063 1.00 90.62 69 LYS A N 1
ATOM 570 C CA . LYS A 1 69 ? 0.249 -0.711 12.248 1.00 90.62 69 LYS A CA 1
ATOM 571 C C . LYS A 1 69 ? 1.361 -1.748 12.415 1.00 90.62 69 LYS A C 1
ATOM 573 O O . LYS A 1 69 ? 2.454 -1.564 11.884 1.00 90.62 69 LYS A O 1
ATOM 578 N N . LYS A 1 70 ? 1.097 -2.836 13.146 1.00 91.19 70 LYS A N 1
ATOM 579 C CA . LYS A 1 70 ? 2.062 -3.931 13.304 1.00 91.19 70 LYS A CA 1
ATOM 580 C C . LYS A 1 70 ? 2.305 -4.617 11.960 1.00 91.19 70 LYS A C 1
ATOM 582 O O . LYS A 1 70 ? 3.453 -4.776 11.570 1.00 91.19 70 LYS A O 1
ATOM 587 N N . MET A 1 71 ? 1.236 -4.948 11.240 1.00 92.62 71 MET A N 1
ATOM 588 C CA . MET A 1 71 ? 1.328 -5.627 9.944 1.00 92.62 71 MET A CA 1
ATOM 589 C C . MET A 1 71 ? 2.014 -4.765 8.872 1.00 92.62 71 MET A C 1
ATOM 591 O O . MET A 1 71 ? 2.903 -5.248 8.180 1.00 92.62 71 MET A O 1
ATOM 595 N N . ALA A 1 72 ? 1.709 -3.466 8.803 1.00 92.75 72 ALA A N 1
ATOM 596 C CA . ALA A 1 72 ? 2.378 -2.522 7.905 1.00 92.75 72 ALA A CA 1
ATOM 597 C C . ALA A 1 72 ? 3.892 -2.416 8.177 1.00 92.75 72 ALA A C 1
ATOM 599 O O . ALA A 1 72 ? 4.695 -2.245 7.259 1.00 92.75 72 ALA A O 1
ATOM 600 N N . ASN A 1 73 ? 4.315 -2.535 9.440 1.00 91.31 73 ASN A N 1
ATOM 601 C CA . ASN A 1 73 ? 5.736 -2.575 9.781 1.00 91.31 73 ASN A CA 1
ATOM 602 C C . ASN A 1 73 ? 6.408 -3.874 9.324 1.00 91.31 73 ASN A C 1
ATOM 604 O O . ASN A 1 73 ? 7.533 -3.811 8.837 1.00 91.31 73 ASN A O 1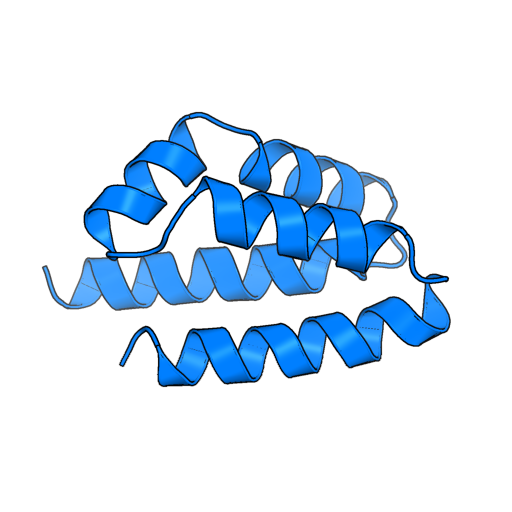
ATOM 608 N N . GLU A 1 74 ? 5.745 -5.025 9.461 1.00 91.50 74 GLU A N 1
ATOM 609 C CA . GLU A 1 74 ? 6.272 -6.302 8.958 1.00 91.50 74 GLU A CA 1
ATOM 610 C C . GLU A 1 74 ? 6.383 -6.295 7.429 1.00 91.50 74 GLU A C 1
ATOM 612 O O . GLU A 1 74 ? 7.436 -6.621 6.890 1.00 91.50 74 GLU A O 1
ATOM 617 N N . MET A 1 75 ? 5.362 -5.803 6.726 1.00 90.81 75 MET A N 1
ATOM 618 C CA . MET A 1 75 ? 5.400 -5.640 5.270 1.00 90.81 75 MET A CA 1
ATOM 619 C C . MET A 1 75 ? 6.561 -4.741 4.820 1.00 90.81 75 MET A C 1
ATOM 621 O O . MET A 1 75 ? 7.280 -5.063 3.877 1.00 90.81 75 MET A O 1
ATOM 625 N N . ASN A 1 76 ? 6.816 -3.649 5.545 1.00 90.62 76 ASN A N 1
ATOM 626 C CA . ASN A 1 76 ? 7.966 -2.784 5.287 1.00 90.62 76 ASN A CA 1
ATOM 627 C C . ASN A 1 76 ? 9.321 -3.482 5.472 1.00 90.62 76 ASN A C 1
ATOM 629 O O . ASN A 1 76 ? 10.285 -3.093 4.816 1.00 90.62 76 ASN A O 1
ATOM 633 N N . LYS A 1 77 ? 9.439 -4.479 6.358 1.00 90.62 77 LYS A N 1
ATOM 634 C CA . LYS A 1 77 ? 10.677 -5.268 6.473 1.00 90.62 77 LYS A CA 1
ATOM 635 C 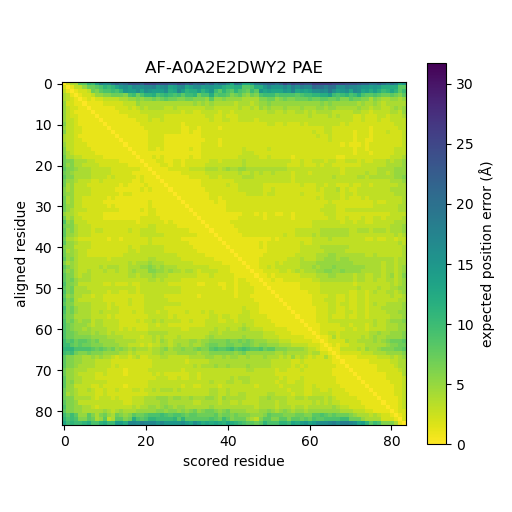C . LYS A 1 77 ? 10.893 -6.113 5.220 1.00 90.62 77 LYS A C 1
ATOM 637 O O . LYS A 1 77 ? 11.978 -6.063 4.655 1.00 90.62 77 LYS A O 1
ATOM 642 N N . VAL A 1 78 ? 9.840 -6.769 4.733 1.00 86.88 78 VAL A N 1
ATOM 643 C CA . VAL A 1 78 ? 9.889 -7.565 3.496 1.00 86.88 78 VAL A CA 1
ATOM 644 C C . VAL A 1 78 ? 10.265 -6.692 2.295 1.00 86.88 78 VAL A C 1
ATOM 646 O O . VAL A 1 78 ? 11.174 -7.030 1.544 1.00 86.88 78 VAL A O 1
ATOM 649 N N . ILE A 1 79 ? 9.645 -5.514 2.149 1.00 85.75 79 ILE A N 1
ATOM 650 C CA . ILE A 1 79 ? 9.982 -4.562 1.073 1.00 85.75 79 ILE A CA 1
ATOM 651 C C . ILE A 1 79 ? 11.455 -4.140 1.144 1.00 85.75 79 ILE A C 1
ATOM 653 O O . ILE A 1 79 ? 12.122 -4.004 0.117 1.00 85.75 79 ILE A O 1
ATOM 657 N N . LYS A 1 80 ? 11.990 -3.940 2.355 1.00 85.19 80 LYS A N 1
ATOM 658 C CA . LYS A 1 80 ? 13.397 -3.569 2.540 1.00 85.19 80 LYS A CA 1
ATOM 659 C C . LYS A 1 80 ? 14.370 -4.640 2.081 1.00 85.19 80 LYS A C 1
ATOM 661 O O . LYS A 1 80 ? 15.420 -4.258 1.564 1.00 85.19 80 LYS A O 1
ATOM 666 N N . GLU A 1 81 ? 14.032 -5.903 2.308 1.00 85.25 81 GLU A N 1
ATOM 667 C CA . GLU A 1 81 ? 14.815 -7.075 1.911 1.00 85.25 81 GLU A CA 1
ATOM 668 C C . GLU A 1 81 ? 14.724 -7.332 0.405 1.00 85.25 81 GLU A C 1
ATOM 670 O O . GLU A 1 81 ? 15.725 -7.676 -0.210 1.00 85.25 81 GLU A O 1
ATOM 675 N N . PHE A 1 82 ? 13.554 -7.105 -0.194 1.00 79.38 82 PHE A N 1
ATOM 676 C CA . PHE A 1 82 ? 13.321 -7.353 -1.617 1.00 79.38 82 PHE A CA 1
ATOM 677 C C . PHE A 1 82 ? 13.943 -6.284 -2.530 1.00 79.38 82 PHE A C 1
ATOM 679 O O . PHE A 1 82 ? 14.466 -6.598 -3.593 1.00 79.38 82 PHE A O 1
ATOM 686 N N . LEU A 1 83 ? 13.903 -5.012 -2.116 1.00 74.81 83 LEU A N 1
ATOM 687 C CA . LEU A 1 83 ? 14.417 -3.872 -2.886 1.00 74.81 83 LEU A CA 1
ATOM 688 C C . LEU A 1 83 ? 15.828 -3.453 -2.427 1.00 74.81 83 LEU A C 1
ATOM 690 O O . LEU A 1 83 ? 16.045 -2.271 -2.130 1.00 74.81 83 LEU A O 1
ATOM 694 N N . GLN A 1 84 ? 16.744 -4.409 -2.241 1.00 64.00 84 GLN A N 1
ATOM 695 C CA . GLN A 1 84 ? 18.156 -4.130 -1.919 1.00 64.00 84 GLN A CA 1
ATOM 696 C C . GLN A 1 84 ? 18.946 -3.664 -3.141 1.00 64.00 84 GLN A C 1
ATOM 698 O O . GLN A 1 84 ? 18.729 -4.208 -4.246 1.00 64.00 84 GLN A O 1
#

Radius of gyration: 12.15 Å; Cα contacts (8 Å, |Δi|>4): 62; chains: 1; bounding box: 30×21×30 Å

Nearest PDB structures (foldseek):
  7soy-assembly1_B  TM=4.731E-01  e=1.196E+00  Homo sapiens
  8dz8-assembly2_B  TM=4.759E-01  e=1.869E+00  synthetic construct